Protein AF-A0A7C4XZ58-F1 (afdb_monomer_lite)

Secondary structure (DSSP, 8-state):
-------SSS------------------HHHHHHHHHT--TT--HHHHHHHHHHHHHHS-GGGS-HHHHHHHHHHHHHHHHHHHHHHHHHHHHHHS---

pLDDT: mean 71.57, std 17.49, range [31.02, 89.69]

Radius of gyration: 17.61 Å; chains: 1; bounding box: 36×58×43 Å

Foldseek 3Di:
DDDDDPPDDDDPPDDDPPDDDDDDPDPDLLVVLCVVLVDDLVDDLVNLVVSLVVLCVVLPLVVDDPVCSVVSVVSNVSSVVVSVVSNVVNVCVVPDDPD

Structure (mmCIF, N/CA/C/O backbone):
data_AF-A0A7C4XZ58-F1
#
_entry.id   AF-A0A7C4XZ58-F1
#
loop_
_atom_site.group_PDB
_atom_site.id
_atom_site.type_symbol
_atom_site.label_atom_id
_atom_site.label_alt_id
_atom_site.label_comp_id
_atom_site.label_asym_id
_atom_site.label_entity_id
_atom_site.label_seq_id
_atom_site.pdbx_PDB_ins_code
_atom_site.Cartn_x
_atom_site.Cartn_y
_atom_site.Cartn_z
_atom_site.occupancy
_atom_site.B_iso_or_equiv
_atom_site.auth_seq_id
_atom_site.auth_comp_id
_atom_site.auth_asym_id
_atom_site.auth_atom_id
_atom_site.pdbx_PDB_model_num
ATOM 1 N N . MET A 1 1 ? 2.357 -45.525 -1.078 1.00 41.78 1 MET A N 1
ATOM 2 C CA . MET A 1 1 ? 3.118 -44.400 -0.502 1.00 41.78 1 MET A CA 1
ATOM 3 C C . MET A 1 1 ? 3.277 -43.334 -1.573 1.00 41.78 1 MET A C 1
ATOM 5 O O . MET A 1 1 ? 3.970 -43.597 -2.540 1.00 41.78 1 MET A O 1
ATOM 9 N N . TYR A 1 2 ? 2.634 -42.180 -1.417 1.00 33.41 2 TYR A N 1
ATOM 10 C CA . TYR A 1 2 ? 3.042 -40.923 -2.056 1.00 33.41 2 TYR A CA 1
ATOM 11 C C . TYR A 1 2 ? 2.865 -39.847 -0.988 1.00 33.41 2 TYR A C 1
ATOM 13 O O . TYR A 1 2 ? 1.812 -39.228 -0.866 1.00 33.41 2 TYR A O 1
ATOM 21 N N . ALA A 1 3 ? 3.859 -39.753 -0.113 1.00 44.97 3 ALA A N 1
ATOM 22 C CA . ALA A 1 3 ? 4.033 -38.605 0.754 1.00 44.97 3 ALA A CA 1
ATOM 23 C C . ALA A 1 3 ? 4.940 -37.611 0.013 1.00 44.97 3 ALA A C 1
ATOM 25 O O . ALA A 1 3 ? 5.775 -38.024 -0.783 1.00 44.97 3 ALA A O 1
ATOM 26 N N . GLU A 1 4 ? 4.770 -36.325 0.319 1.00 44.94 4 GLU A N 1
ATOM 27 C CA . GLU A 1 4 ? 5.719 -35.245 0.011 1.00 44.94 4 GLU A CA 1
ATOM 28 C C . GLU A 1 4 ? 5.621 -34.616 -1.391 1.00 44.94 4 GLU A C 1
ATOM 30 O O . GLU A 1 4 ? 6.450 -34.781 -2.276 1.00 44.94 4 GLU A O 1
ATOM 35 N N . SER A 1 5 ? 4.623 -33.749 -1.559 1.00 43.22 5 SER A N 1
ATOM 36 C CA . SER A 1 5 ? 4.750 -32.573 -2.434 1.00 43.22 5 SER A CA 1
ATOM 37 C C . SER A 1 5 ? 4.099 -31.365 -1.761 1.00 43.22 5 SER A C 1
ATOM 39 O O . SER A 1 5 ? 3.110 -30.799 -2.213 1.00 43.22 5 SER A O 1
ATOM 41 N N . ARG A 1 6 ? 4.653 -31.006 -0.600 1.00 47.62 6 ARG A N 1
ATOM 42 C CA . ARG A 1 6 ? 4.470 -29.712 0.073 1.00 47.62 6 ARG A CA 1
ATOM 43 C C . ARG A 1 6 ? 5.846 -29.194 0.478 1.00 47.62 6 ARG A C 1
ATOM 45 O O . ARG A 1 6 ? 6.178 -29.160 1.654 1.00 47.62 6 ARG A O 1
ATOM 52 N N . ALA A 1 7 ? 6.678 -28.868 -0.502 1.00 40.06 7 ALA A N 1
ATOM 53 C CA . ALA A 1 7 ? 7.994 -28.290 -0.243 1.00 40.06 7 ALA A CA 1
ATOM 54 C C . ALA A 1 7 ? 8.495 -27.532 -1.476 1.00 40.06 7 ALA A C 1
ATOM 56 O O . ALA A 1 7 ? 9.430 -27.958 -2.146 1.00 40.06 7 ALA A O 1
ATOM 57 N N . GLN A 1 8 ? 7.834 -26.425 -1.821 1.00 45.22 8 GLN A N 1
ATOM 58 C CA . GLN A 1 8 ? 8.347 -25.527 -2.859 1.00 45.22 8 GLN A CA 1
ATOM 59 C C . GLN A 1 8 ? 7.857 -24.088 -2.682 1.00 45.22 8 GLN A C 1
ATOM 61 O O . GLN A 1 8 ? 7.453 -23.430 -3.628 1.00 45.22 8 GLN A O 1
ATOM 66 N N . GLN A 1 9 ? 7.876 -23.573 -1.451 1.00 45.94 9 GLN A N 1
ATOM 67 C CA . GLN A 1 9 ? 7.795 -22.122 -1.263 1.00 45.94 9 GLN A CA 1
ATOM 68 C C . GLN A 1 9 ? 8.473 -21.687 0.035 1.00 45.94 9 GLN A C 1
ATOM 70 O O . GLN A 1 9 ? 7.890 -21.036 0.893 1.00 45.94 9 GLN A O 1
ATOM 75 N N . SER A 1 10 ? 9.721 -22.101 0.216 1.00 45.50 10 SER A N 1
ATOM 76 C CA . SER A 1 10 ? 10.534 -21.641 1.338 1.00 45.50 10 SER A CA 1
ATOM 77 C C . SER A 1 10 ? 12.004 -21.821 0.994 1.00 45.50 10 SER A C 1
ATOM 79 O O . SER A 1 10 ? 12.572 -22.864 1.308 1.00 45.50 10 SER A O 1
ATOM 81 N N . ARG A 1 11 ? 12.560 -20.824 0.287 1.00 39.72 11 ARG A N 1
ATOM 82 C CA . ARG A 1 11 ? 13.966 -20.357 0.281 1.00 39.72 11 ARG A CA 1
ATOM 83 C C . ARG A 1 11 ? 14.228 -19.497 -0.963 1.00 39.72 11 ARG A C 1
ATOM 85 O O . ARG A 1 11 ? 14.863 -19.924 -1.911 1.00 39.72 11 ARG A O 1
ATOM 92 N N . ALA A 1 12 ? 13.717 -18.274 -0.928 1.00 40.12 12 ALA A N 1
ATOM 93 C CA . ALA A 1 12 ? 14.334 -17.141 -1.611 1.00 40.12 12 ALA A CA 1
ATOM 94 C C . ALA A 1 12 ? 14.525 -16.061 -0.543 1.00 40.12 12 ALA A C 1
ATOM 96 O O . ALA A 1 12 ? 13.891 -15.015 -0.550 1.00 40.12 12 ALA A O 1
ATOM 97 N N . ASN A 1 13 ? 15.306 -16.421 0.473 1.00 52.78 13 ASN A N 1
ATOM 98 C CA . ASN A 1 13 ? 15.953 -15.454 1.337 1.00 52.78 13 ASN A CA 1
ATOM 99 C C . ASN A 1 13 ? 17.425 -15.520 0.934 1.00 52.78 13 ASN A C 1
ATOM 101 O O . ASN A 1 13 ? 18.223 -16.195 1.576 1.00 52.78 13 ASN A O 1
ATOM 105 N N . GLU A 1 14 ? 17.719 -14.938 -0.224 1.00 42.28 14 GLU A N 1
ATOM 106 C CA . GLU A 1 14 ? 19.075 -14.612 -0.641 1.00 42.28 14 GLU A CA 1
ATOM 107 C C . GLU A 1 14 ? 19.115 -13.087 -0.689 1.00 42.28 14 GLU A C 1
ATOM 109 O O . GLU A 1 14 ? 18.492 -12.445 -1.530 1.00 42.28 14 GLU A O 1
ATOM 114 N N . SER A 1 15 ? 19.705 -12.560 0.378 1.00 38.28 15 SER A N 1
ATOM 115 C CA . SER A 1 15 ? 20.254 -11.230 0.594 1.00 38.28 15 SER A CA 1
ATOM 116 C C . SER A 1 15 ? 20.033 -10.204 -0.516 1.00 38.28 15 SER A C 1
ATOM 118 O O . SER A 1 15 ? 20.692 -10.224 -1.550 1.00 38.28 15 SER A O 1
ATOM 120 N N . CYS A 1 16 ? 19.203 -9.212 -0.221 1.00 31.02 16 CYS A N 1
ATOM 121 C CA . CYS A 1 16 ? 19.385 -7.880 -0.773 1.00 31.02 16 CYS A CA 1
ATOM 122 C C . CYS A 1 16 ? 19.792 -7.001 0.414 1.00 31.02 16 CYS A C 1
ATOM 124 O O . CYS A 1 16 ? 18.942 -6.422 1.086 1.00 31.02 16 CYS A O 1
ATOM 126 N N . GLU A 1 17 ? 21.082 -7.002 0.762 1.00 41.59 17 GLU A N 1
ATOM 127 C CA . GLU A 1 17 ? 21.625 -5.878 1.527 1.00 41.59 17 GLU A CA 1
ATOM 128 C C . GLU A 1 17 ? 21.409 -4.630 0.657 1.00 41.59 17 GLU A C 1
ATOM 130 O O . GLU A 1 17 ? 21.838 -4.635 -0.500 1.00 41.59 17 GLU A O 1
ATOM 135 N N . PRO A 1 18 ? 20.683 -3.599 1.124 1.00 52.12 18 PRO A N 1
ATOM 136 C CA . PRO A 1 18 ? 20.618 -2.354 0.386 1.00 52.12 18 PRO A CA 1
ATOM 137 C C . PRO A 1 18 ? 21.992 -1.696 0.503 1.00 52.12 18 PRO A C 1
ATOM 139 O O . PRO A 1 18 ? 22.396 -1.277 1.587 1.00 52.12 18 PRO A O 1
ATOM 142 N N . ASP A 1 19 ? 22.717 -1.651 -0.610 1.00 43.00 19 ASP A N 1
ATOM 143 C CA . ASP A 1 19 ? 23.908 -0.822 -0.753 1.00 43.00 19 ASP A CA 1
ATOM 144 C C . ASP A 1 19 ? 23.559 0.629 -0.344 1.00 43.00 19 ASP A C 1
ATOM 146 O O . ASP A 1 19 ? 22.561 1.175 -0.839 1.00 43.00 19 ASP A O 1
ATOM 150 N N . PRO A 1 20 ? 24.275 1.241 0.618 1.00 56.88 20 PRO A N 1
ATOM 151 C CA . PRO A 1 20 ? 24.013 2.609 1.024 1.00 56.88 20 PRO A CA 1
ATOM 152 C C . PRO A 1 20 ? 24.654 3.575 0.022 1.00 56.88 20 PRO A C 1
ATOM 154 O O . PRO A 1 20 ? 25.777 4.034 0.225 1.00 56.88 20 PRO A O 1
ATOM 157 N N . GLU A 1 21 ? 23.918 3.952 -1.020 1.00 50.91 21 GLU A N 1
ATOM 158 C CA . GLU A 1 21 ? 24.274 5.095 -1.869 1.00 50.91 21 GLU A CA 1
ATOM 159 C C . GLU A 1 21 ? 23.554 6.377 -1.388 1.00 50.91 21 GLU A C 1
ATOM 161 O O . GLU A 1 21 ? 22.329 6.467 -1.500 1.00 50.91 21 GLU A O 1
ATOM 166 N N . PRO A 1 22 ? 24.268 7.408 -0.879 1.00 62.88 22 PRO A N 1
ATOM 167 C CA . PRO A 1 22 ? 23.750 8.776 -0.775 1.00 62.88 22 PRO A CA 1
ATOM 168 C C . PRO A 1 22 ? 24.548 9.748 -1.679 1.00 62.88 22 PRO A C 1
ATOM 170 O O . PRO A 1 22 ? 25.669 9.426 -2.076 1.00 62.88 22 PRO A O 1
ATOM 173 N N . PRO A 1 23 ? 24.110 11.003 -1.915 1.00 57.84 23 PRO A N 1
ATOM 174 C CA . PRO A 1 23 ? 22.781 11.595 -1.791 1.00 57.84 23 PRO A CA 1
ATOM 175 C C . PRO A 1 23 ? 22.389 12.320 -3.100 1.00 57.84 23 PRO A C 1
ATOM 177 O O . PRO A 1 23 ? 22.988 13.318 -3.500 1.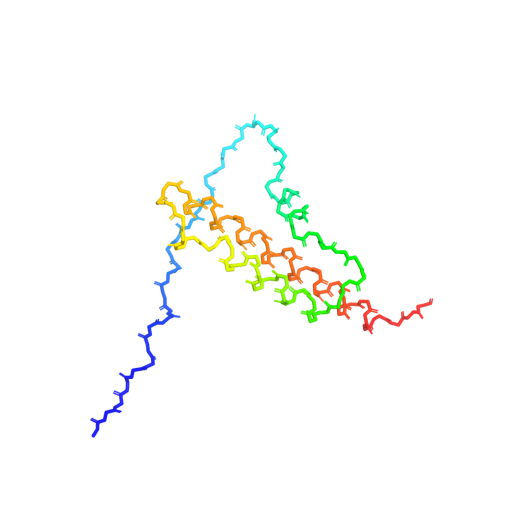00 57.84 23 PRO A O 1
ATOM 180 N N . GLY A 1 24 ? 21.343 11.859 -3.766 1.00 43.62 24 GLY A N 1
ATOM 181 C CA . GLY A 1 24 ? 20.461 12.763 -4.498 1.00 43.62 24 GLY A CA 1
ATOM 182 C C . GLY A 1 24 ? 19.149 12.746 -3.739 1.00 43.62 24 GLY A C 1
ATOM 183 O O . GLY A 1 24 ? 18.836 11.720 -3.149 1.00 43.62 24 GLY A O 1
ATOM 184 N N . ASP A 1 25 ? 18.385 13.823 -3.729 1.00 53.78 25 ASP A N 1
ATOM 185 C CA . ASP A 1 25 ? 16.984 13.770 -3.322 1.00 53.78 25 ASP A CA 1
ATOM 186 C C . ASP A 1 25 ? 16.124 13.439 -4.564 1.00 53.78 25 ASP A C 1
ATOM 188 O O . ASP A 1 25 ? 15.567 14.355 -5.178 1.00 53.78 25 ASP A O 1
ATOM 192 N N . PRO A 1 26 ? 15.987 12.177 -5.030 1.00 52.75 26 PRO A N 1
ATOM 193 C CA . PRO A 1 26 ? 14.743 11.793 -5.663 1.00 52.75 26 PRO A CA 1
ATOM 194 C C . PRO A 1 26 ? 13.711 11.689 -4.538 1.00 52.75 26 PRO A C 1
ATOM 196 O O . PRO A 1 26 ? 14.034 11.252 -3.434 1.00 52.75 26 PRO A O 1
ATOM 199 N N . ARG A 1 27 ? 12.463 12.091 -4.798 1.00 56.28 27 ARG A N 1
ATOM 200 C CA . ARG A 1 27 ? 11.373 11.836 -3.847 1.00 56.28 27 ARG A CA 1
ATOM 201 C C . ARG A 1 27 ? 11.467 10.392 -3.347 1.00 56.28 27 ARG A C 1
ATOM 203 O O . ARG A 1 27 ? 11.675 9.501 -4.181 1.00 56.28 27 ARG A O 1
ATOM 210 N N . PRO A 1 28 ? 11.371 10.179 -2.030 1.00 69.94 28 PRO A N 1
ATOM 211 C CA . PRO A 1 28 ? 11.628 8.878 -1.449 1.00 69.94 28 PRO A CA 1
ATOM 212 C C . PRO A 1 28 ? 10.593 7.911 -2.060 1.00 69.94 28 PRO A C 1
ATOM 214 O O . PRO A 1 28 ? 9.433 8.270 -2.284 1.00 69.94 28 PRO A O 1
ATOM 217 N N . GLU A 1 29 ? 11.033 6.740 -2.535 1.00 71.50 29 GLU A N 1
ATOM 218 C CA . GLU A 1 29 ? 10.182 5.852 -3.352 1.00 71.50 29 GLU A CA 1
ATOM 219 C C . GLU A 1 29 ? 8.935 5.393 -2.579 1.00 71.50 29 GLU A C 1
ATOM 221 O O . GLU A 1 29 ? 7.913 5.077 -3.180 1.00 71.50 29 GLU A O 1
ATOM 226 N N . ASP A 1 30 ? 8.990 5.450 -1.253 1.00 71.62 30 ASP A N 1
ATOM 227 C CA . ASP A 1 30 ? 7.880 5.388 -0.306 1.00 71.62 30 ASP A CA 1
ATOM 228 C C . ASP A 1 30 ? 6.822 6.467 -0.487 1.00 71.62 30 ASP A C 1
ATOM 230 O O . ASP A 1 30 ? 5.646 6.114 -0.473 1.00 71.62 30 ASP A O 1
ATOM 234 N N . GLU A 1 31 ? 7.178 7.727 -0.732 1.00 77.69 31 GLU A N 1
ATOM 235 C CA . GLU A 1 31 ? 6.191 8.761 -1.057 1.00 77.69 31 GLU A CA 1
ATOM 236 C C . GLU A 1 31 ? 5.504 8.462 -2.390 1.00 77.69 31 GLU A C 1
ATOM 238 O O . GLU A 1 31 ? 4.281 8.531 -2.474 1.00 77.69 31 GLU A O 1
ATOM 243 N N . ILE A 1 32 ? 6.258 8.058 -3.416 1.00 82.50 32 ILE A N 1
ATOM 244 C CA . ILE A 1 32 ? 5.688 7.743 -4.739 1.00 82.50 32 ILE A CA 1
ATOM 245 C C . ILE A 1 32 ? 4.743 6.543 -4.644 1.00 82.50 32 ILE A C 1
ATOM 247 O O . ILE A 1 32 ? 3.631 6.571 -5.165 1.00 82.50 32 ILE A O 1
ATOM 251 N N . VAL A 1 33 ? 5.174 5.485 -3.959 1.00 82.94 33 VAL A N 1
ATOM 252 C CA . VAL A 1 33 ? 4.364 4.284 -3.750 1.00 82.94 33 VAL A CA 1
ATOM 253 C C . VAL A 1 33 ? 3.147 4.626 -2.880 1.00 82.94 33 VAL A C 1
ATOM 255 O O . VAL A 1 33 ? 2.040 4.209 -3.205 1.00 82.94 33 VAL A O 1
ATOM 258 N N . ALA A 1 34 ? 3.285 5.456 -1.842 1.00 81.19 34 ALA A N 1
ATOM 259 C CA . ALA A 1 34 ? 2.151 5.928 -1.044 1.00 81.19 34 ALA A CA 1
ATOM 260 C C . ALA A 1 34 ? 1.133 6.735 -1.873 1.00 81.19 34 ALA A C 1
ATOM 262 O O . ALA A 1 34 ? -0.075 6.514 -1.725 1.00 81.19 34 ALA A O 1
ATOM 263 N N . GLU A 1 35 ? 1.601 7.625 -2.756 1.00 82.56 35 GLU A N 1
ATOM 264 C CA . GLU A 1 35 ? 0.765 8.373 -3.705 1.00 82.56 35 GLU A CA 1
ATOM 265 C C . GLU A 1 35 ? 0.037 7.422 -4.674 1.00 82.56 35 GLU A C 1
ATOM 267 O O . GLU A 1 35 ? -1.171 7.563 -4.877 1.00 82.56 35 GLU A O 1
ATOM 272 N N . GLU A 1 36 ? 0.731 6.420 -5.227 1.00 82.12 36 GLU A N 1
ATOM 273 C CA . GLU A 1 36 ? 0.153 5.415 -6.135 1.00 82.12 36 GLU A CA 1
ATOM 274 C C . GLU A 1 36 ? -0.888 4.522 -5.451 1.00 82.12 36 GLU A C 1
ATOM 276 O O . GLU A 1 36 ? -1.922 4.206 -6.042 1.00 82.12 36 GLU A O 1
ATOM 281 N N . LEU A 1 37 ? -0.639 4.114 -4.204 1.00 81.38 37 LEU A N 1
ATOM 282 C CA . LEU A 1 37 ? -1.572 3.290 -3.437 1.00 81.38 37 LEU A CA 1
ATOM 283 C C . LEU A 1 37 ? -2.832 4.045 -3.009 1.00 81.38 37 LEU A C 1
ATOM 285 O O . LEU A 1 37 ? -3.812 3.399 -2.634 1.00 81.38 37 LEU A O 1
ATOM 289 N N . GLN A 1 38 ? -2.812 5.384 -3.036 1.00 81.56 38 GLN A N 1
ATOM 290 C CA . GLN A 1 38 ? -3.938 6.237 -2.648 1.00 81.56 38 GLN A CA 1
ATOM 291 C C . GLN A 1 38 ? -4.552 5.804 -1.305 1.00 81.56 38 GLN A C 1
ATOM 293 O O . GLN A 1 38 ? -5.774 5.691 -1.154 1.00 81.56 38 GLN A O 1
ATOM 298 N N . LEU A 1 39 ? -3.695 5.523 -0.314 1.00 77.44 39 LEU A N 1
ATOM 299 C CA . LEU A 1 39 ? -4.123 5.075 1.010 1.00 77.44 39 LEU A CA 1
ATOM 300 C C . LEU A 1 39 ? -4.895 6.201 1.704 1.00 77.44 39 LEU A C 1
ATOM 302 O O . LEU A 1 39 ? -4.315 7.108 2.293 1.00 77.44 39 LEU A O 1
ATOM 306 N N . THR A 1 40 ? -6.227 6.159 1.642 1.00 77.81 40 THR A N 1
ATOM 307 C CA . THR A 1 40 ? -7.060 7.151 2.327 1.00 77.81 40 THR A CA 1
ATOM 308 C C . THR A 1 40 ? -7.465 6.676 3.724 1.00 77.81 40 THR A C 1
ATOM 310 O O . THR A 1 40 ? -7.785 5.500 3.934 1.00 77.81 40 THR A O 1
ATOM 313 N N . PRO A 1 41 ? -7.579 7.592 4.705 1.00 70.38 41 PRO A N 1
ATOM 314 C CA . PRO A 1 41 ? -8.004 7.259 6.063 1.00 70.38 41 PRO A CA 1
ATOM 315 C C . PRO A 1 41 ? -9.476 6.834 6.147 1.00 70.38 41 PRO A C 1
ATOM 317 O O . PRO A 1 41 ? -9.950 6.519 7.235 1.00 70.38 41 PRO A O 1
ATOM 320 N N . LYS A 1 42 ? -10.215 6.780 5.035 1.00 77.31 42 LYS A N 1
ATOM 321 C CA . LYS A 1 42 ? -11.584 6.247 4.976 1.00 77.31 42 LYS A CA 1
ATOM 322 C C . LYS A 1 42 ? -11.631 4.760 4.614 1.00 77.31 42 LYS A C 1
ATOM 324 O O . LYS A 1 42 ? -12.645 4.128 4.884 1.00 77.31 42 LYS A O 1
ATOM 329 N N . LEU A 1 43 ? -10.545 4.203 4.073 1.00 83.94 43 LEU A N 1
ATOM 330 C CA . LEU A 1 43 ? -10.478 2.800 3.657 1.00 83.94 43 LEU A CA 1
ATOM 331 C C . LEU A 1 43 ? -10.642 1.859 4.851 1.00 83.94 43 LEU A C 1
ATOM 333 O O . LEU A 1 43 ? -10.137 2.123 5.951 1.00 83.94 43 LEU A O 1
ATOM 337 N N . THR A 1 44 ? -11.354 0.760 4.634 1.00 86.56 44 THR A N 1
ATOM 338 C CA . THR A 1 44 ? -11.446 -0.344 5.588 1.00 86.56 44 THR A CA 1
ATOM 339 C C . THR A 1 44 ? -10.257 -1.292 5.432 1.00 86.56 44 THR A C 1
ATOM 341 O O . THR A 1 44 ? -9.481 -1.200 4.484 1.00 86.56 44 THR A O 1
ATOM 344 N N . ILE A 1 45 ? -10.097 -2.233 6.367 1.00 85.50 45 ILE A N 1
ATOM 345 C CA . ILE A 1 45 ? -9.064 -3.274 6.248 1.00 85.50 45 ILE A CA 1
ATOM 346 C C . ILE A 1 45 ? -9.278 -4.111 4.975 1.00 85.50 45 ILE A C 1
ATOM 348 O O . ILE A 1 45 ? -8.302 -4.490 4.336 1.00 85.50 45 ILE A O 1
ATOM 352 N N . ASP A 1 46 ? -10.530 -4.369 4.587 1.00 87.44 46 ASP A N 1
ATOM 353 C CA . ASP A 1 46 ? -10.843 -5.110 3.361 1.00 87.44 46 ASP A CA 1
ATOM 354 C C . ASP A 1 46 ? -10.410 -4.337 2.106 1.00 87.44 46 ASP A C 1
ATOM 356 O O . ASP A 1 46 ? -9.732 -4.890 1.240 1.00 87.44 46 ASP A O 1
ATOM 360 N N . ASP A 1 47 ? -10.673 -3.026 2.071 1.00 88.62 47 ASP A N 1
ATOM 361 C CA . ASP A 1 47 ? -10.218 -2.160 0.978 1.00 88.62 47 ASP A CA 1
ATOM 362 C C . ASP A 1 47 ? -8.690 -2.151 0.856 1.00 88.62 47 ASP A C 1
ATOM 364 O O . ASP A 1 47 ? -8.155 -2.264 -0.245 1.00 88.62 47 ASP A O 1
ATOM 368 N N . LEU A 1 48 ? -7.974 -2.079 1.984 1.00 87.56 48 LEU A N 1
ATOM 369 C CA . LEU A 1 48 ? -6.510 -2.143 2.011 1.00 87.56 48 LEU A CA 1
ATOM 370 C C . LEU A 1 48 ? -5.988 -3.471 1.437 1.00 87.56 48 LEU A C 1
ATOM 372 O O . LEU A 1 48 ? -5.028 -3.487 0.665 1.00 87.56 48 LEU A O 1
ATOM 376 N N . LEU A 1 49 ? -6.639 -4.594 1.762 1.00 87.38 49 LEU A N 1
ATOM 377 C CA . LEU A 1 49 ? -6.299 -5.905 1.202 1.00 87.38 49 LEU A CA 1
ATOM 378 C C . LEU A 1 49 ? -6.591 -5.985 -0.301 1.00 87.38 49 LEU A C 1
ATOM 380 O O . LEU A 1 49 ? -5.832 -6.635 -1.028 1.00 87.38 49 LEU A O 1
ATOM 384 N N . ARG A 1 50 ? -7.668 -5.344 -0.765 1.00 89.69 50 ARG A N 1
ATOM 385 C CA . ARG A 1 50 ? -8.027 -5.271 -2.185 1.00 89.69 50 ARG A CA 1
ATOM 386 C C . ARG A 1 50 ? -7.000 -4.463 -2.971 1.00 89.69 50 ARG A C 1
ATOM 388 O O . ARG A 1 50 ? -6.440 -4.993 -3.929 1.00 89.69 50 ARG A O 1
ATOM 395 N N . ILE A 1 51 ? -6.672 -3.258 -2.502 1.00 87.50 51 ILE A N 1
ATOM 396 C CA . ILE A 1 51 ? -5.649 -2.390 -3.105 1.00 87.50 51 ILE A CA 1
ATOM 397 C C . ILE A 1 51 ? -4.305 -3.119 -3.160 1.00 87.50 51 ILE A C 1
ATOM 399 O O . ILE A 1 51 ? -3.655 -3.118 -4.200 1.00 87.50 51 ILE A O 1
ATOM 403 N N . ARG A 1 52 ? -3.915 -3.833 -2.093 1.00 87.62 52 ARG A N 1
ATOM 404 C CA . ARG A 1 52 ? -2.685 -4.643 -2.092 1.00 87.62 52 ARG A CA 1
ATOM 405 C C . ARG A 1 52 ? -2.646 -5.652 -3.234 1.00 87.62 52 ARG A C 1
ATOM 407 O O . ARG A 1 52 ? -1.619 -5.802 -3.888 1.00 87.62 52 ARG A O 1
ATOM 414 N N . ARG A 1 53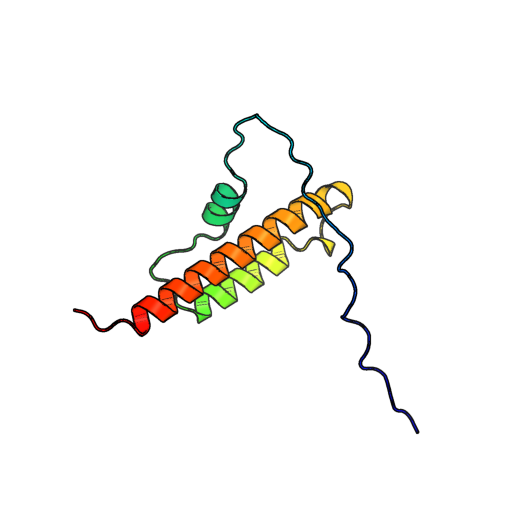 ? -3.747 -6.375 -3.458 1.00 86.50 53 ARG A N 1
ATOM 415 C CA . ARG A 1 53 ? -3.831 -7.380 -4.528 1.00 86.50 53 ARG A CA 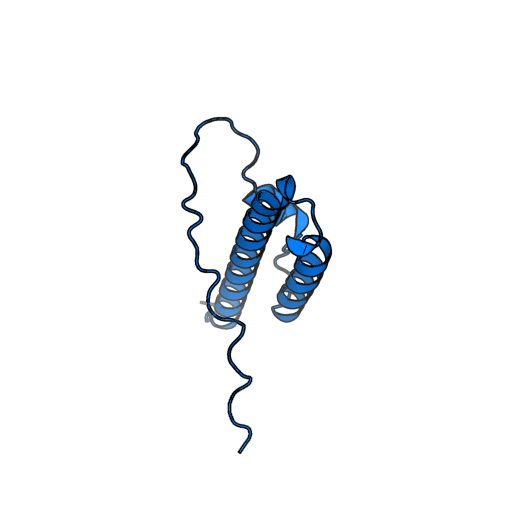1
ATOM 416 C C . ARG A 1 53 ? -3.763 -6.724 -5.902 1.00 86.50 53 ARG A C 1
ATOM 418 O O . ARG A 1 53 ? -3.005 -7.189 -6.745 1.00 86.50 53 ARG A O 1
ATOM 425 N N . GLU A 1 54 ? -4.511 -5.646 -6.109 1.00 86.81 54 GLU A N 1
ATOM 426 C CA . GLU A 1 54 ? -4.520 -4.902 -7.374 1.00 86.81 54 GLU A CA 1
ATOM 427 C C . GLU A 1 54 ? -3.135 -4.314 -7.692 1.00 86.81 54 GLU A C 1
ATOM 429 O O . GLU A 1 54 ? -2.637 -4.462 -8.814 1.00 86.81 54 GLU A O 1
ATOM 434 N N . TYR A 1 55 ? -2.462 -3.747 -6.685 1.00 86.19 55 TYR A N 1
ATOM 435 C CA . TYR A 1 55 ? -1.100 -3.235 -6.813 1.00 86.19 55 TYR A CA 1
ATOM 436 C C . TYR A 1 55 ? -0.117 -4.356 -7.148 1.00 86.19 55 TYR A C 1
ATOM 438 O O . TYR A 1 55 ? 0.655 -4.235 -8.097 1.00 86.19 55 TYR A O 1
ATOM 446 N N . ALA A 1 56 ? -0.192 -5.483 -6.435 1.00 85.50 56 ALA A N 1
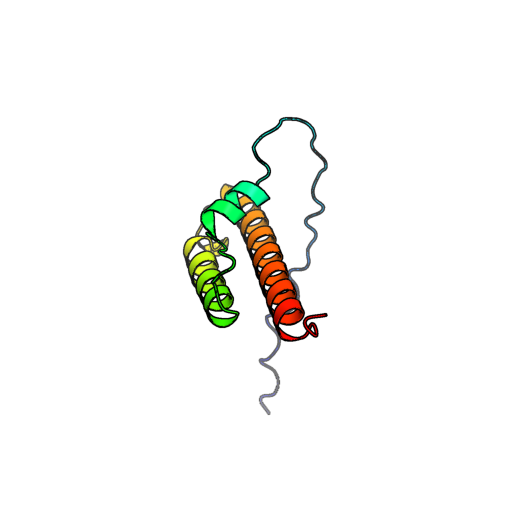ATOM 447 C CA . ALA A 1 56 ? 0.705 -6.606 -6.664 1.00 85.50 56 ALA A CA 1
ATOM 448 C C . ALA A 1 56 ? 0.523 -7.244 -8.046 1.00 85.50 56 ALA A C 1
ATOM 450 O O . ALA A 1 56 ? 1.498 -7.656 -8.665 1.00 85.50 56 ALA A O 1
ATOM 451 N N . MET A 1 57 ? -0.709 -7.310 -8.556 1.00 83.38 57 MET A N 1
ATOM 452 C CA . MET A 1 57 ? -0.985 -7.837 -9.895 1.00 83.38 57 MET A CA 1
ATOM 453 C C . MET A 1 57 ? -0.459 -6.929 -11.010 1.00 83.38 57 MET A C 1
ATOM 455 O O . MET A 1 57 ? -0.049 -7.437 -12.061 1.00 83.38 57 MET A O 1
ATOM 459 N N . SER A 1 58 ? -0.481 -5.615 -10.781 1.00 82.69 58 SER A N 1
ATOM 460 C CA . SER A 1 58 ? -0.049 -4.600 -11.747 1.00 82.69 58 SER A CA 1
ATOM 461 C C . SER A 1 58 ? 1.470 -4.403 -11.736 1.00 82.69 58 SER A C 1
ATOM 463 O O . SER A 1 58 ? 2.071 -4.256 -12.794 1.00 82.69 58 SER A O 1
ATOM 465 N N . HIS A 1 59 ? 2.098 -4.487 -10.559 1.00 80.50 59 HIS A N 1
ATOM 466 C CA . HIS A 1 59 ? 3.518 -4.184 -10.340 1.00 80.50 59 HIS A CA 1
ATOM 467 C C . HIS A 1 59 ? 4.367 -5.415 -9.974 1.00 80.50 59 HIS A C 1
ATOM 469 O O . HIS A 1 59 ? 5.427 -5.281 -9.363 1.00 80.50 59 HIS A O 1
ATOM 475 N N . HIS A 1 60 ? 3.914 -6.629 -10.311 1.00 78.00 60 HIS A N 1
ATOM 476 C CA . HIS A 1 60 ? 4.627 -7.856 -9.939 1.00 78.00 60 HIS A CA 1
ATOM 477 C C . HIS A 1 60 ? 6.039 -7.908 -10.559 1.00 78.00 60 HIS A C 1
ATOM 479 O O . HIS A 1 60 ? 6.152 -7.760 -11.779 1.00 78.00 60 HIS A O 1
ATOM 485 N N . PRO A 1 61 ? 7.103 -8.215 -9.787 1.00 75.94 61 PRO A N 1
ATOM 486 C CA . PRO A 1 61 ? 8.468 -8.305 -10.315 1.00 75.94 61 PRO A CA 1
ATOM 487 C C . PRO A 1 61 ? 8.609 -9.350 -11.439 1.00 75.94 61 PRO A C 1
ATOM 489 O O . PRO A 1 61 ? 9.292 -9.111 -12.428 1.00 75.94 61 PRO A O 1
ATOM 492 N N . ASP A 1 62 ? 7.900 -10.478 -11.374 1.00 78.88 62 ASP A N 1
ATOM 493 C CA . ASP A 1 62 ? 7.883 -11.466 -12.471 1.00 78.88 62 ASP A CA 1
ATOM 494 C C . ASP A 1 62 ? 7.321 -10.958 -13.808 1.00 78.88 62 ASP A C 1
ATOM 496 O O . ASP A 1 62 ? 7.572 -11.575 -14.843 1.00 78.88 62 ASP A O 1
ATOM 500 N N . ARG A 1 63 ? 6.571 -9.849 -13.812 1.00 80.19 63 ARG A N 1
ATOM 501 C CA . ARG A 1 63 ? 5.984 -9.267 -15.029 1.00 80.19 63 ARG A CA 1
ATOM 502 C C . ARG A 1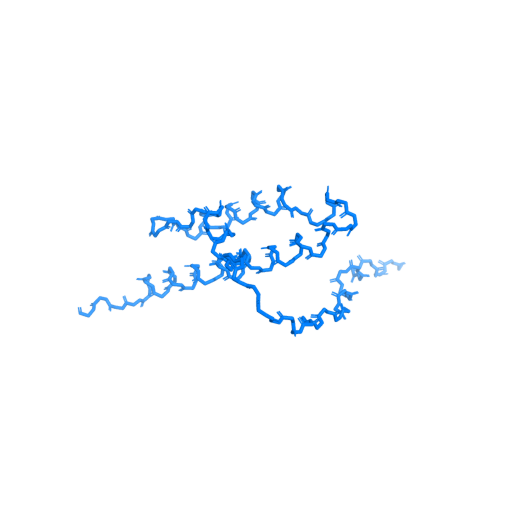 63 ? 6.845 -8.181 -15.668 1.00 80.19 63 ARG A C 1
ATOM 504 O O . ARG A 1 63 ? 6.537 -7.778 -16.786 1.00 80.19 63 ARG A O 1
ATOM 511 N N . VAL A 1 64 ? 7.898 -7.724 -14.991 1.00 78.69 64 VAL A N 1
ATOM 512 C CA . VAL A 1 64 ? 8.797 -6.674 -15.491 1.00 78.69 64 VAL A CA 1
ATOM 513 C C . VAL A 1 64 ? 10.125 -7.253 -15.981 1.00 78.69 64 VAL A C 1
ATOM 515 O O . VAL A 1 64 ? 10.496 -8.393 -15.662 1.00 78.69 64 VAL A O 1
ATOM 518 N N . ALA A 1 65 ? 10.845 -6.470 -16.788 1.00 81.38 65 ALA A N 1
ATOM 519 C CA . ALA A 1 65 ? 12.141 -6.867 -17.322 1.00 81.38 65 ALA A CA 1
ATOM 520 C C . ALA A 1 65 ? 13.155 -7.111 -16.186 1.00 81.38 65 ALA A C 1
ATOM 522 O O . ALA A 1 65 ? 13.042 -6.478 -15.138 1.00 81.38 65 ALA A O 1
ATOM 523 N N . PRO A 1 66 ? 14.174 -7.976 -16.371 1.00 79.00 66 PRO A N 1
ATOM 524 C CA . PRO A 1 66 ? 15.162 -8.297 -15.334 1.00 79.00 66 PRO A CA 1
ATOM 525 C C . PRO A 1 66 ? 15.783 -7.062 -14.671 1.00 79.00 66 PRO A C 1
ATOM 527 O O . PRO A 1 66 ? 15.896 -7.017 -13.452 1.00 79.00 66 PRO A O 1
ATOM 530 N N . SER A 1 67 ? 16.082 -6.033 -15.466 1.00 79.75 67 SER A N 1
ATOM 531 C CA . SER A 1 67 ? 16.643 -4.751 -15.025 1.00 79.75 67 SER A CA 1
ATOM 532 C C . SER A 1 67 ? 15.693 -3.922 -14.148 1.00 79.75 67 SER A C 1
ATOM 534 O O . SER A 1 67 ? 16.128 -3.046 -13.412 1.00 79.75 67 SER A O 1
ATOM 536 N N . GLU A 1 68 ? 14.389 -4.178 -14.228 1.00 79.06 68 GLU A N 1
ATOM 537 C CA . GLU A 1 68 ? 13.346 -3.482 -13.469 1.00 79.06 68 GLU A CA 1
ATOM 538 C C . GLU A 1 68 ? 12.874 -4.292 -12.256 1.00 79.06 68 GLU A C 1
ATOM 540 O O . GLU A 1 68 ? 12.193 -3.752 -11.384 1.00 79.06 68 GLU A O 1
ATOM 545 N N . ARG A 1 69 ? 13.246 -5.577 -12.167 1.00 81.88 69 ARG A N 1
ATOM 546 C CA . ARG A 1 69 ? 12.810 -6.480 -11.092 1.00 81.88 69 ARG A CA 1
ATOM 547 C C . ARG A 1 69 ? 13.247 -6.011 -9.724 1.00 81.88 69 ARG A C 1
ATOM 549 O O . ARG A 1 69 ? 12.441 -6.054 -8.798 1.00 81.88 69 ARG A O 1
ATOM 556 N N . GLU A 1 70 ? 14.488 -5.557 -9.585 1.00 81.50 70 GLU A N 1
ATOM 557 C CA . GLU A 1 70 ? 14.995 -5.046 -8.307 1.00 81.50 70 GLU A CA 1
ATOM 558 C C . GLU A 1 70 ? 14.165 -3.853 -7.837 1.00 81.50 70 GLU A C 1
ATOM 560 O O . GLU A 1 70 ? 13.712 -3.795 -6.694 1.00 81.50 70 GLU A O 1
ATOM 565 N N . ARG A 1 71 ? 13.866 -2.947 -8.766 1.00 82.38 71 ARG A N 1
ATOM 566 C CA . ARG A 1 71 ? 13.080 -1.748 -8.504 1.00 82.38 71 ARG A CA 1
ATOM 567 C C . ARG A 1 71 ? 11.620 -2.079 -8.181 1.00 82.38 71 ARG A C 1
ATOM 569 O O . ARG A 1 71 ? 11.067 -1.544 -7.224 1.00 82.38 71 ARG A O 1
ATOM 576 N N . ALA A 1 72 ? 11.010 -3.013 -8.911 1.00 85.44 72 ALA A N 1
ATOM 577 C CA . ALA A 1 72 ? 9.670 -3.522 -8.620 1.00 85.44 72 ALA A CA 1
ATOM 578 C C . ALA A 1 72 ? 9.609 -4.253 -7.268 1.00 85.44 72 ALA A C 1
ATOM 580 O O . ALA A 1 72 ? 8.642 -4.099 -6.526 1.00 85.44 72 ALA A O 1
ATOM 581 N N . THR A 1 73 ? 10.660 -4.992 -6.904 1.00 84.38 73 THR A N 1
ATOM 582 C CA . THR A 1 73 ? 10.769 -5.681 -5.609 1.00 84.38 73 THR A CA 1
ATOM 583 C C . THR A 1 73 ? 10.855 -4.680 -4.458 1.00 84.38 73 THR A C 1
ATOM 585 O O . THR A 1 73 ? 10.129 -4.824 -3.470 1.00 84.38 73 THR A O 1
ATOM 588 N N . ARG A 1 74 ? 11.668 -3.622 -4.600 1.00 84.81 74 ARG A N 1
ATOM 589 C CA . ARG A 1 74 ? 11.727 -2.520 -3.623 1.00 84.81 74 ARG A CA 1
ATOM 590 C C . ARG A 1 74 ? 10.358 -1.853 -3.466 1.00 84.81 74 ARG A C 1
ATOM 592 O O . ARG A 1 74 ? 9.849 -1.782 -2.351 1.00 84.81 74 ARG A O 1
ATOM 599 N N . ARG A 1 75 ? 9.700 -1.483 -4.572 1.00 86.12 75 ARG A N 1
ATOM 600 C CA . ARG A 1 75 ? 8.351 -0.881 -4.555 1.00 86.12 75 ARG A CA 1
ATOM 601 C C . ARG A 1 75 ? 7.298 -1.781 -3.915 1.00 86.12 75 ARG A C 1
ATOM 603 O O . ARG A 1 75 ? 6.511 -1.309 -3.105 1.00 86.12 75 ARG A O 1
ATOM 610 N N . MET A 1 76 ? 7.303 -3.078 -4.221 1.00 86.69 76 MET A N 1
ATOM 611 C CA . MET A 1 76 ? 6.396 -4.051 -3.605 1.00 86.69 76 MET A CA 1
ATOM 612 C C . MET A 1 76 ? 6.618 -4.155 -2.090 1.00 86.69 76 MET A C 1
ATOM 614 O O . MET A 1 76 ? 5.662 -4.250 -1.323 1.00 86.69 76 MET A O 1
ATOM 618 N N . THR A 1 77 ? 7.877 -4.126 -1.650 1.00 87.31 77 THR A N 1
ATOM 619 C CA . THR A 1 77 ? 8.231 -4.185 -0.225 1.00 87.31 77 THR A CA 1
ATOM 620 C C . THR A 1 77 ? 7.716 -2.953 0.513 1.00 87.31 77 THR A C 1
ATOM 622 O O . THR A 1 77 ? 7.052 -3.080 1.541 1.00 87.31 77 THR A O 1
ATOM 625 N N . ILE A 1 78 ? 7.944 -1.773 -0.064 1.00 88.06 78 ILE A N 1
ATOM 626 C CA . ILE A 1 78 ? 7.429 -0.493 0.426 1.00 88.06 78 ILE A CA 1
ATOM 627 C C . ILE A 1 78 ? 5.893 -0.509 0.473 1.00 88.06 78 ILE A C 1
ATOM 629 O O . ILE A 1 78 ? 5.304 -0.190 1.503 1.00 88.06 78 ILE A O 1
ATOM 633 N N . ALA A 1 79 ? 5.237 -0.952 -0.603 1.00 87.44 79 ALA A N 1
ATOM 634 C CA . ALA A 1 79 ? 3.783 -1.062 -0.684 1.00 87.44 79 ALA A CA 1
ATOM 635 C C . ALA A 1 79 ? 3.213 -1.944 0.434 1.00 87.44 79 ALA A C 1
ATOM 637 O O . ALA A 1 79 ? 2.278 -1.549 1.132 1.00 87.44 79 ALA A O 1
ATOM 638 N N . ASN A 1 80 ? 3.803 -3.123 0.643 1.00 87.62 80 ASN A N 1
ATOM 639 C CA . ASN A 1 80 ? 3.394 -4.034 1.709 1.00 87.62 80 ASN A CA 1
ATOM 640 C C . ASN A 1 80 ? 3.558 -3.393 3.090 1.00 87.62 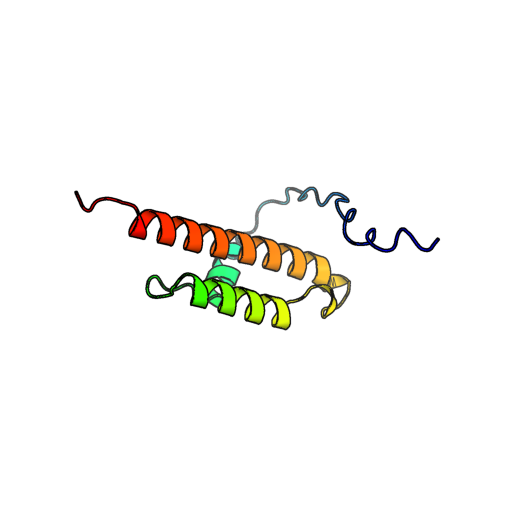80 ASN A C 1
ATOM 642 O O . ASN A 1 80 ? 2.625 -3.444 3.889 1.00 87.62 80 ASN A O 1
ATOM 646 N N . MET A 1 81 ? 4.695 -2.735 3.339 1.00 89.56 81 MET A N 1
ATOM 647 C CA . MET A 1 81 ? 4.958 -2.041 4.600 1.00 89.56 81 MET A CA 1
ATOM 648 C C . MET A 1 81 ? 3.916 -0.948 4.880 1.00 89.56 81 MET A C 1
ATOM 650 O O . MET A 1 81 ? 3.359 -0.904 5.977 1.00 89.56 81 MET A O 1
ATOM 654 N N . LEU A 1 82 ? 3.611 -0.102 3.891 1.00 87.88 82 LEU A N 1
ATOM 655 C CA . LEU A 1 82 ? 2.631 0.982 4.023 1.00 87.88 82 LEU A CA 1
ATOM 656 C C . LEU A 1 82 ? 1.217 0.451 4.285 1.00 87.88 82 LEU A C 1
ATOM 658 O O . LEU A 1 82 ? 0.497 0.969 5.140 1.00 87.88 82 LEU A O 1
ATOM 662 N N . ILE A 1 83 ? 0.819 -0.616 3.590 1.00 87.56 83 ILE A N 1
ATOM 663 C CA . ILE A 1 83 ? -0.486 -1.256 3.789 1.00 87.56 83 ILE A CA 1
ATOM 664 C C . ILE A 1 83 ? -0.574 -1.894 5.177 1.00 87.56 83 ILE A C 1
ATOM 666 O O . ILE A 1 83 ? -1.589 -1.743 5.861 1.00 87.56 83 ILE A O 1
ATOM 670 N N . ASP A 1 84 ? 0.477 -2.585 5.618 1.00 88.38 84 ASP A N 1
ATOM 671 C CA . ASP A 1 84 ? 0.535 -3.192 6.947 1.00 88.38 84 ASP A CA 1
ATOM 672 C C . ASP A 1 84 ? 0.488 -2.132 8.055 1.00 88.38 84 ASP A C 1
ATOM 674 O O . ASP A 1 84 ? -0.217 -2.317 9.056 1.00 88.38 84 ASP A O 1
ATOM 678 N N . GLN A 1 85 ? 1.168 -0.997 7.862 1.00 88.19 85 GLN A N 1
ATOM 679 C CA . GLN A 1 85 ? 1.082 0.154 8.756 1.00 88.19 85 GLN A CA 1
ATOM 680 C C . GLN A 1 85 ? -0.345 0.713 8.803 1.00 88.19 85 GLN A C 1
ATOM 682 O O . GLN A 1 85 ? -0.915 0.819 9.891 1.00 88.19 85 GLN A O 1
ATOM 687 N N . ALA A 1 86 ? -0.966 0.976 7.650 1.00 88.69 86 ALA A N 1
ATOM 688 C CA . ALA A 1 86 ? -2.343 1.460 7.584 1.00 88.69 86 ALA A CA 1
ATOM 689 C C . ALA A 1 86 ? -3.321 0.482 8.261 1.00 88.69 86 ALA A C 1
ATOM 691 O O . ALA A 1 86 ? -4.191 0.888 9.033 1.00 88.69 86 ALA A O 1
ATOM 692 N N . MET A 1 87 ? -3.159 -0.830 8.056 1.00 86.69 87 MET A N 1
ATOM 693 C CA . MET A 1 87 ? -3.966 -1.846 8.739 1.00 86.69 87 MET A CA 1
ATOM 694 C C . MET A 1 87 ? -3.756 -1.829 10.257 1.00 86.69 87 MET A C 1
ATOM 696 O O . MET A 1 87 ? -4.721 -1.983 11.012 1.00 86.69 87 MET A O 1
ATOM 700 N N . ARG A 1 88 ? -2.514 -1.650 10.724 1.00 86.25 88 ARG A N 1
ATOM 701 C CA . ARG A 1 88 ? -2.200 -1.542 12.155 1.00 86.25 88 ARG A CA 1
ATOM 702 C C . ARG A 1 88 ? -2.864 -0.314 12.769 1.00 86.25 88 ARG A C 1
ATOM 704 O O . ARG A 1 88 ? -3.513 -0.449 13.805 1.00 86.25 88 ARG A O 1
ATOM 711 N N . GLU A 1 89 ? -2.759 0.842 12.124 1.00 85.31 89 GLU A N 1
ATOM 712 C CA . GLU A 1 89 ? -3.407 2.083 12.560 1.00 85.31 89 GLU A CA 1
ATOM 713 C C . GLU A 1 89 ? -4.929 1.929 12.623 1.00 85.31 89 GLU A C 1
ATOM 715 O O . GLU A 1 89 ? -5.557 2.343 13.594 1.00 85.31 89 GLU A O 1
ATOM 720 N N . LYS A 1 90 ? -5.533 1.242 11.647 1.00 83.94 90 LYS A N 1
ATOM 721 C CA . LYS A 1 90 ? -6.974 0.950 11.638 1.00 83.94 90 LYS A CA 1
ATOM 722 C C . LYS A 1 90 ? -7.406 0.061 12.792 1.00 83.94 90 LYS A C 1
ATOM 724 O O . LYS A 1 90 ? -8.424 0.330 13.426 1.00 83.94 90 LYS A O 1
ATOM 729 N N . ARG A 1 91 ? -6.633 -0.985 13.086 1.00 82.69 91 ARG A N 1
ATOM 730 C CA . ARG A 1 91 ? -6.885 -1.865 14.236 1.00 82.69 91 ARG A CA 1
ATOM 731 C C . ARG A 1 91 ? -6.720 -1.114 15.554 1.00 82.69 91 ARG A C 1
ATOM 733 O O . ARG A 1 91 ? -7.544 -1.286 16.445 1.00 82.69 91 ARG A O 1
ATOM 740 N N . ALA A 1 92 ? -5.708 -0.252 15.656 1.00 82.44 92 ALA A N 1
ATOM 741 C CA . ALA A 1 92 ? -5.505 0.604 16.819 1.00 82.44 92 ALA A CA 1
ATOM 742 C C . ALA A 1 92 ? -6.664 1.599 16.996 1.00 82.44 92 ALA A C 1
ATOM 744 O O . ALA A 1 92 ? -7.193 1.718 18.093 1.00 82.44 92 ALA A O 1
ATOM 745 N N . ALA A 1 93 ? -7.128 2.242 15.921 1.00 78.44 93 ALA A N 1
ATOM 746 C CA . ALA A 1 93 ? -8.270 3.156 15.954 1.00 78.44 93 ALA A CA 1
ATOM 747 C C . ALA A 1 93 ? -9.596 2.452 16.294 1.00 78.44 93 ALA A C 1
ATOM 749 O O . ALA A 1 93 ? -10.457 3.049 16.935 1.00 78.44 93 ALA A O 1
ATOM 750 N N . ALA A 1 94 ? -9.764 1.190 15.885 1.00 72.75 94 ALA A N 1
ATOM 751 C CA . ALA A 1 94 ? -10.929 0.377 16.233 1.00 72.75 94 ALA A CA 1
ATOM 752 C C . ALA A 1 94 ? -10.890 -0.149 17.683 1.00 72.75 94 ALA A C 1
ATOM 754 O O . ALA A 1 94 ? -11.945 -0.393 18.263 1.00 72.75 94 ALA A O 1
ATOM 755 N N . GLY A 1 95 ? -9.694 -0.338 18.255 1.00 66.38 95 GLY A N 1
ATOM 756 C CA . GLY A 1 95 ? -9.488 -0.878 19.604 1.00 66.38 95 GLY A CA 1
ATOM 757 C C . GLY A 1 95 ? -9.183 0.159 20.691 1.00 66.38 95 GLY A C 1
ATOM 758 O O . GLY A 1 95 ? -9.202 -0.184 21.872 1.00 66.38 95 GLY A O 1
ATOM 759 N N . ALA A 1 96 ? -8.893 1.411 20.335 1.00 56.09 96 ALA A N 1
ATOM 760 C CA . ALA A 1 96 ? -8.646 2.469 21.305 1.00 56.09 96 ALA A CA 1
ATOM 761 C C . ALA A 1 96 ? -9.970 2.913 21.954 1.00 56.09 96 ALA A C 1
ATOM 763 O O . ALA A 1 96 ? -10.892 3.316 21.235 1.00 56.09 96 ALA A O 1
ATOM 764 N N . PRO A 1 97 ? -10.091 2.904 23.297 1.00 50.53 97 PRO A N 1
ATOM 765 C CA . PRO A 1 97 ? -11.191 3.596 23.944 1.00 50.53 97 PRO A CA 1
ATOM 766 C C . PRO A 1 97 ? -11.043 5.080 23.608 1.00 50.53 97 PRO A C 1
ATOM 768 O O . PRO A 1 97 ? -9.991 5.676 23.848 1.00 50.53 97 PRO A O 1
ATOM 771 N N . ARG A 1 98 ? -12.084 5.673 23.015 1.00 55.97 98 ARG A N 1
ATOM 772 C CA . ARG A 1 98 ? -12.176 7.130 22.903 1.00 55.97 98 ARG A CA 1
ATOM 773 C C . ARG A 1 98 ? -12.127 7.675 24.327 1.00 55.97 98 ARG A C 1
ATOM 775 O O . ARG A 1 98 ? -13.029 7.392 25.112 1.00 55.97 98 ARG A O 1
ATOM 782 N N . ARG A 1 99 ? -11.012 8.316 24.658 1.00 53.25 99 ARG A N 1
ATOM 783 C CA . ARG A 1 99 ? -10.765 8.919 25.963 1.00 53.25 99 ARG A CA 1
ATOM 784 C C . ARG A 1 99 ? -11.547 10.216 26.099 1.00 53.25 99 ARG A C 1
ATOM 786 O O . ARG A 1 99 ? -11.715 10.892 25.059 1.00 53.25 99 ARG A O 1
#

Sequence (99 aa):
MYAESRAQQSRANESCEPDPEPPGDPRPEDEIVAEELQLTPKLTIDDLLRIRREYAMSHHPDRVAPSERERATRRMTIANMLIDQAMREKRAAAGAPRR